Protein AF-A0A183LM59-F1 (afdb_monomer_lite)

pLDDT: mean 81.91, std 17.36, range [31.92, 97.62]

Secondary structure (DSSP, 8-state):
--------EEEEEEEEEEEEETTTEEEEEEEEEEEEEE----EEES-S---------TT-----------EEE-SSS---------TT------GGGGGGSS---

InterPro domains:
  IPR033305 Hydrocephalus-inducing-like [PTHR23053] (4-91)

Structure (mmCIF, N/CA/C/O backbone):
data_AF-A0A183LM59-F1
#
_entry.id   AF-A0A183LM59-F1
#
loop_
_atom_site.group_PDB
_atom_site.id
_atom_site.type_symbol
_atom_site.label_atom_id
_atom_site.label_alt_id
_atom_site.label_comp_id
_atom_site.label_asym_id
_atom_site.label_entity_id
_atom_site.label_seq_id
_atom_site.pdbx_PDB_ins_code
_atom_site.Cartn_x
_atom_site.Cartn_y
_atom_site.Cartn_z
_atom_site.occupancy
_atom_site.B_iso_or_equiv
_atom_site.auth_seq_id
_atom_site.auth_comp_id
_atom_site.auth_asym_id
_atom_site.auth_atom_id
_atom_site.pdbx_PDB_model_num
ATOM 1 N N . MET A 1 1 ? -19.704 1.881 -0.701 1.00 33.31 1 MET A N 1
ATOM 2 C CA . MET A 1 1 ? -19.409 2.956 -1.674 1.00 33.31 1 MET A CA 1
ATOM 3 C C . MET A 1 1 ? -18.643 2.345 -2.829 1.00 33.31 1 MET A C 1
ATOM 5 O O . MET A 1 1 ? -17.678 1.633 -2.596 1.00 33.31 1 MET A O 1
ATOM 9 N N . GLU A 1 2 ? -19.146 2.529 -4.044 1.00 31.92 2 GLU A N 1
ATOM 10 C CA . GLU A 1 2 ? -18.691 1.847 -5.256 1.00 31.92 2 GLU A CA 1
ATOM 11 C C . GLU A 1 2 ? -17.203 2.081 -5.538 1.00 31.92 2 GLU A C 1
ATOM 13 O O . GLU A 1 2 ? -16.759 3.216 -5.724 1.00 31.92 2 GLU A O 1
ATOM 18 N N . SER A 1 3 ? -16.437 0.987 -5.599 1.00 40.09 3 SER A N 1
ATOM 19 C CA . SER A 1 3 ? -15.073 0.990 -6.119 1.00 40.09 3 SER A CA 1
ATOM 20 C C . SER A 1 3 ? -15.149 1.300 -7.607 1.00 40.09 3 SER A C 1
ATOM 22 O O . SER A 1 3 ? -15.364 0.432 -8.456 1.00 40.09 3 SER A O 1
ATOM 24 N N . LYS A 1 4 ? -15.046 2.589 -7.926 1.00 44.69 4 LYS A N 1
ATOM 25 C CA . LYS A 1 4 ? -14.914 3.090 -9.287 1.00 44.69 4 LYS A CA 1
ATOM 26 C C . LYS A 1 4 ? -13.590 2.538 -9.804 1.00 44.69 4 LYS A C 1
ATOM 28 O O . LYS A 1 4 ? -12.546 3.135 -9.556 1.00 44.69 4 LYS A O 1
ATOM 33 N N . ARG A 1 5 ? -13.639 1.362 -10.443 1.00 51.72 5 ARG A N 1
ATOM 34 C CA . ARG A 1 5 ? -12.496 0.633 -11.008 1.00 51.72 5 ARG A CA 1
ATOM 35 C C . ARG A 1 5 ? -11.728 1.607 -11.891 1.00 51.72 5 ARG A C 1
ATOM 37 O O . ARG A 1 5 ? -12.111 1.859 -13.033 1.00 51.72 5 ARG A O 1
ATOM 44 N N . SER A 1 6 ? -10.713 2.259 -11.325 1.00 55.03 6 SER A N 1
ATOM 45 C CA . SER A 1 6 ? -9.966 3.268 -12.052 1.00 55.03 6 SER A CA 1
ATOM 46 C C . SER A 1 6 ? -9.161 2.508 -13.077 1.00 55.03 6 SER A C 1
ATOM 48 O O . SER A 1 6 ? -8.209 1.818 -12.723 1.00 55.03 6 SER A O 1
ATOM 50 N N . ARG A 1 7 ? -9.620 2.559 -14.324 1.00 62.25 7 ARG A N 1
ATOM 51 C CA . ARG A 1 7 ? -8.965 1.930 -15.461 1.00 62.25 7 ARG A CA 1
ATOM 52 C C . ARG A 1 7 ? -7.485 2.310 -15.419 1.00 62.25 7 ARG A C 1
ATOM 54 O O . ARG A 1 7 ? -7.171 3.502 -15.412 1.00 62.25 7 ARG A O 1
ATOM 61 N N . VAL A 1 8 ? -6.616 1.302 -15.314 1.00 70.81 8 VAL A N 1
ATOM 62 C CA . VAL A 1 8 ? -5.163 1.486 -15.379 1.00 70.81 8 VAL A CA 1
ATOM 63 C C . VAL A 1 8 ? -4.884 2.271 -16.653 1.00 70.81 8 VAL A C 1
ATOM 65 O O . VAL A 1 8 ? -5.389 1.931 -17.728 1.00 70.81 8 VAL A O 1
ATOM 68 N N . LYS A 1 9 ? -4.194 3.404 -16.514 1.00 83.69 9 LYS A N 1
ATOM 69 C CA . LYS A 1 9 ? -3.833 4.207 -17.675 1.00 83.69 9 LYS A CA 1
ATOM 70 C C . LYS A 1 9 ? -2.609 3.545 -18.286 1.00 83.69 9 LYS A C 1
ATOM 72 O O . LYS A 1 9 ? -1.512 3.705 -17.772 1.00 83.69 9 LYS A O 1
ATOM 77 N N . THR A 1 10 ? -2.829 2.808 -19.361 1.00 90.38 10 THR A N 1
ATOM 78 C CA . THR A 1 10 ? -1.766 2.210 -20.164 1.00 90.38 10 THR A CA 1
ATOM 79 C C . THR A 1 10 ? -1.412 3.156 -21.305 1.00 90.38 10 THR A C 1
ATOM 81 O O . THR A 1 10 ? -2.305 3.656 -21.996 1.00 90.38 10 THR A O 1
ATOM 84 N N . ILE A 1 11 ? -0.123 3.429 -21.487 1.00 92.12 11 ILE A N 1
ATOM 85 C CA . ILE A 1 11 ? 0.402 4.183 -22.627 1.00 92.12 11 ILE A CA 1
ATOM 86 C C . ILE A 1 11 ? 1.276 3.249 -23.457 1.00 92.12 11 ILE A C 1
ATOM 88 O O . ILE A 1 11 ? 2.079 2.494 -22.912 1.00 92.12 11 ILE A O 1
ATOM 92 N N . HIS A 1 12 ? 1.115 3.319 -24.774 1.00 95.56 12 HIS A N 1
ATOM 93 C CA . HIS A 1 12 ? 1.961 2.624 -25.732 1.00 95.56 12 HIS A CA 1
ATOM 94 C C . HIS A 1 12 ? 2.824 3.659 -26.446 1.00 95.56 12 HIS A C 1
ATOM 96 O O . HIS A 1 12 ? 2.301 4.524 -27.145 1.00 95.56 12 HIS A O 1
ATOM 102 N N . GLU A 1 13 ? 4.132 3.564 -26.260 1.00 95.81 13 GLU A N 1
ATOM 103 C CA . GLU A 1 13 ? 5.128 4.447 -26.857 1.00 95.81 13 GLU A CA 1
ATOM 104 C C . GLU A 1 13 ? 6.128 3.649 -27.688 1.00 95.81 13 GLU A C 1
ATOM 106 O O . GLU A 1 13 ? 6.199 2.420 -27.615 1.00 95.81 13 GLU A O 1
ATOM 111 N N . LYS A 1 14 ? 6.931 4.357 -28.485 1.00 96.38 14 LYS A N 1
ATOM 112 C CA . LYS A 1 14 ? 8.021 3.749 -29.250 1.00 96.38 14 LYS A CA 1
ATOM 113 C C . LYS A 1 14 ? 9.331 4.465 -28.990 1.00 96.38 14 LYS A C 1
ATOM 115 O O . LYS A 1 14 ? 9.440 5.674 -29.177 1.00 96.38 14 LYS A O 1
ATOM 120 N N . ILE A 1 15 ? 10.359 3.702 -28.640 1.00 96.25 15 ILE A N 1
ATOM 121 C CA . ILE A 1 15 ? 11.733 4.197 -28.594 1.00 96.25 15 ILE A CA 1
ATOM 122 C C . ILE A 1 15 ? 12.386 3.919 -29.949 1.00 96.25 15 ILE A C 1
ATOM 124 O O . ILE A 1 15 ? 12.486 2.770 -30.383 1.00 96.25 15 ILE A O 1
ATOM 128 N N . LEU A 1 16 ? 12.841 4.984 -30.616 1.00 96.25 16 LEU A N 1
ATOM 129 C CA . LEU A 1 16 ? 13.505 4.921 -31.919 1.00 96.25 16 LEU A CA 1
ATOM 130 C C . LEU A 1 16 ? 15.016 5.135 -31.766 1.00 96.25 16 LEU A C 1
ATOM 132 O O . LEU A 1 16 ? 15.483 6.254 -31.541 1.00 96.25 16 LEU A O 1
ATOM 136 N N . CYS A 1 17 ? 15.796 4.073 -31.936 1.00 95.50 17 CYS A N 1
ATOM 137 C CA . CYS A 1 17 ? 17.252 4.130 -31.909 1.00 95.50 17 CYS A CA 1
ATOM 138 C C . CYS A 1 17 ? 17.795 4.467 -33.297 1.00 95.50 17 CYS A C 1
ATOM 140 O O . CYS A 1 17 ? 17.569 3.727 -34.256 1.00 95.50 17 CYS A O 1
ATOM 142 N N . HIS A 1 18 ? 18.545 5.562 -33.393 1.00 94.94 18 HIS A N 1
ATOM 143 C CA . HIS A 1 18 ? 19.169 5.989 -34.636 1.00 94.94 18 HIS A CA 1
ATOM 144 C C . HIS A 1 18 ? 20.693 6.035 -34.510 1.00 94.94 18 HIS A C 1
ATOM 146 O O . HIS A 1 18 ? 21.211 6.522 -33.509 1.00 94.94 18 HIS A O 1
ATOM 152 N N . SER A 1 19 ? 21.395 5.590 -35.553 1.00 93.88 19 SER A N 1
ATOM 153 C CA . SER A 1 19 ? 22.824 5.836 -35.747 1.00 93.88 19 SER A CA 1
ATOM 154 C C . SER A 1 19 ? 23.018 7.172 -36.437 1.00 93.88 19 SER A C 1
ATOM 156 O O . SER A 1 19 ? 22.255 7.507 -37.346 1.00 93.88 19 SER A O 1
ATOM 158 N N . ILE A 1 20 ? 24.067 7.898 -36.066 1.00 92.69 20 ILE A N 1
ATOM 159 C CA . ILE A 1 20 ? 24.526 9.070 -36.810 1.00 92.69 20 ILE A CA 1
ATOM 160 C C . ILE A 1 20 ? 25.875 8.714 -37.427 1.00 92.69 20 ILE A C 1
ATOM 162 O O . ILE A 1 20 ? 26.831 8.433 -36.708 1.00 92.69 20 ILE A O 1
ATOM 166 N N . ILE A 1 21 ? 25.944 8.714 -38.757 1.00 90.25 21 ILE A N 1
ATOM 167 C CA . ILE A 1 21 ? 27.175 8.444 -39.506 1.00 90.25 21 ILE A CA 1
ATOM 168 C C . ILE A 1 21 ? 27.578 9.727 -40.238 1.00 90.25 21 ILE A C 1
ATOM 170 O O . ILE A 1 21 ? 26.795 10.312 -40.990 1.00 90.25 21 ILE A O 1
ATOM 174 N N . GLY A 1 22 ? 28.811 10.182 -40.021 1.00 86.88 22 GLY A N 1
ATOM 175 C CA . GLY A 1 22 ? 29.286 11.459 -40.556 1.00 86.88 22 GLY A CA 1
ATOM 176 C C . GLY A 1 22 ? 28.591 12.661 -39.905 1.00 86.88 22 GLY A C 1
ATOM 177 O O . GLY A 1 22 ? 28.181 12.605 -38.750 1.00 86.88 22 GLY A O 1
ATOM 178 N N . ARG A 1 23 ? 28.478 13.781 -40.632 1.00 82.56 23 ARG A N 1
ATOM 179 C CA . ARG A 1 23 ? 27.991 15.050 -40.053 1.00 82.56 23 ARG A CA 1
ATOM 180 C C . ARG A 1 23 ? 26.467 15.176 -39.975 1.00 82.56 23 ARG A C 1
ATOM 182 O O . ARG A 1 23 ? 25.986 16.077 -39.295 1.00 82.56 23 ARG A O 1
ATOM 189 N N . SER A 1 24 ? 25.701 14.349 -40.694 1.00 81.12 24 SER A N 1
ATOM 190 C CA . SER A 1 24 ? 24.253 14.598 -40.843 1.00 81.12 24 SER A CA 1
ATOM 191 C C . SER A 1 24 ? 23.392 13.372 -41.154 1.00 81.12 24 SER A C 1
ATOM 193 O O . SER A 1 24 ? 22.169 13.483 -41.115 1.00 81.12 24 SER A O 1
ATOM 195 N N . ALA A 1 25 ? 23.973 12.214 -41.485 1.00 88.50 25 ALA A N 1
ATOM 196 C CA . ALA A 1 25 ? 23.172 11.075 -41.918 1.00 88.50 25 ALA A CA 1
ATOM 197 C C . ALA A 1 25 ? 22.661 10.284 -40.705 1.00 88.50 25 ALA A C 1
ATOM 199 O O . ALA A 1 25 ? 23.447 9.698 -39.959 1.00 88.50 25 ALA A O 1
ATOM 200 N N . LYS A 1 26 ? 21.337 10.291 -40.515 1.00 93.38 26 LYS A N 1
ATOM 201 C CA . LYS A 1 26 ? 20.629 9.604 -39.430 1.00 93.38 26 LYS A CA 1
ATOM 202 C C . LYS A 1 26 ? 19.969 8.336 -39.972 1.00 93.38 26 LYS A C 1
ATOM 204 O O . LYS A 1 26 ? 19.105 8.419 -40.839 1.00 93.38 26 LYS A O 1
ATOM 209 N N . TYR A 1 27 ? 20.336 7.181 -39.430 1.00 93.81 27 TYR A N 1
ATOM 210 C CA . TYR A 1 27 ? 19.816 5.875 -39.844 1.00 93.81 27 TYR A CA 1
ATOM 211 C C . TYR A 1 27 ? 19.067 5.226 -38.689 1.00 93.81 27 TYR A C 1
ATOM 213 O O . TYR A 1 27 ? 19.643 5.042 -37.621 1.00 93.81 27 TYR A O 1
ATOM 221 N N . LEU A 1 28 ? 17.794 4.873 -38.873 1.00 95.81 28 LEU A N 1
ATOM 222 C CA . LEU A 1 28 ? 17.050 4.110 -37.870 1.00 95.81 28 LEU A CA 1
ATOM 223 C C . LEU A 1 28 ? 17.624 2.689 -37.797 1.00 95.81 28 LEU A C 1
ATOM 225 O O . LEU A 1 28 ? 17.605 1.964 -38.786 1.00 95.81 28 LEU A O 1
ATOM 229 N N . ILE A 1 29 ? 18.128 2.300 -36.629 1.00 96.25 29 ILE A N 1
ATOM 230 C CA . ILE A 1 29 ? 18.701 0.968 -36.394 1.00 96.25 29 ILE A CA 1
ATOM 231 C C . ILE A 1 29 ? 17.660 0.050 -35.758 1.00 96.25 29 ILE A C 1
ATOM 233 O O . ILE A 1 29 ? 17.603 -1.140 -36.057 1.00 96.25 29 ILE A O 1
ATOM 237 N N . LYS A 1 30 ? 16.847 0.590 -34.842 1.00 96.69 30 LYS A N 1
ATOM 238 C CA . LYS A 1 30 ? 15.899 -0.209 -34.066 1.00 96.69 30 LYS A CA 1
ATOM 239 C C . LYS A 1 30 ? 14.697 0.611 -33.625 1.00 96.69 30 LYS A C 1
ATOM 241 O O . LYS A 1 30 ? 14.838 1.763 -33.225 1.00 96.69 30 LYS A O 1
ATOM 246 N N . THR A 1 31 ? 13.538 -0.034 -33.633 1.00 97.62 31 THR A N 1
ATOM 247 C CA . THR A 1 31 ? 12.328 0.436 -32.957 1.00 97.62 31 THR A CA 1
ATOM 248 C C . THR A 1 31 ? 12.008 -0.537 -31.835 1.00 97.62 31 THR A C 1
ATOM 250 O O . THR A 1 31 ? 12.062 -1.749 -32.043 1.00 97.62 31 THR A O 1
ATOM 253 N N . VAL A 1 32 ? 11.715 -0.016 -30.651 1.00 97.25 32 VAL A N 1
ATOM 254 C CA . VAL A 1 32 ? 11.266 -0.803 -29.502 1.00 97.25 32 VAL A CA 1
ATOM 255 C C . VAL A 1 32 ? 9.909 -0.269 -29.080 1.00 97.25 32 VAL A C 1
ATOM 257 O O . VAL A 1 32 ? 9.799 0.906 -28.734 1.00 97.25 32 VAL A O 1
ATOM 260 N N . ASP A 1 33 ? 8.891 -1.124 -29.122 1.00 96.88 33 ASP A N 1
ATOM 261 C CA . ASP A 1 33 ? 7.585 -0.806 -28.556 1.00 96.88 33 ASP A CA 1
ATOM 262 C C . ASP A 1 33 ? 7.665 -0.913 -27.027 1.00 96.88 33 ASP A C 1
ATOM 264 O O . ASP A 1 33 ? 8.153 -1.904 -26.481 1.00 96.88 33 ASP A O 1
ATOM 268 N N . VAL A 1 34 ? 7.211 0.127 -26.338 1.00 96.00 34 VAL A N 1
ATOM 269 C CA . VAL A 1 34 ? 7.215 0.227 -24.879 1.00 96.00 34 VAL A CA 1
ATOM 270 C C . VAL A 1 34 ? 5.783 0.402 -24.412 1.00 96.00 34 VAL A C 1
ATOM 272 O O . VAL A 1 34 ? 5.068 1.282 -24.883 1.00 96.00 34 VAL A O 1
ATOM 275 N N . THR A 1 35 ? 5.366 -0.434 -23.468 1.00 93.94 35 THR A N 1
ATOM 276 C CA . THR A 1 35 ? 4.082 -0.278 -22.785 1.00 93.94 35 THR A CA 1
ATOM 277 C C . THR A 1 35 ? 4.347 0.149 -21.352 1.00 93.94 35 THR A C 1
ATOM 279 O O . THR A 1 35 ? 5.187 -0.442 -20.677 1.00 93.94 35 THR A O 1
ATOM 282 N N . VAL A 1 36 ? 3.662 1.200 -20.911 1.00 90.06 36 VAL A N 1
ATOM 283 C CA . VAL A 1 36 ? 3.795 1.762 -19.567 1.00 90.06 36 VAL A CA 1
ATOM 284 C C . VAL A 1 36 ? 2.432 1.768 -18.899 1.00 90.06 36 VAL A C 1
ATOM 286 O O . VAL A 1 36 ? 1.518 2.460 -19.353 1.00 90.06 36 VAL A O 1
ATOM 289 N N . ASP A 1 37 ? 2.322 1.038 -17.794 1.00 87.50 37 ASP A N 1
ATOM 290 C CA . ASP A 1 37 ? 1.137 1.024 -16.949 1.00 87.50 37 ASP A CA 1
ATOM 291 C C . ASP A 1 37 ? 1.307 1.998 -15.785 1.00 87.50 37 ASP A C 1
ATOM 293 O O . ASP A 1 37 ? 2.197 1.866 -14.947 1.00 87.50 37 ASP A O 1
ATOM 297 N N . PHE A 1 38 ? 0.434 3.002 -15.719 1.00 86.19 38 PHE A N 1
ATOM 298 C CA . PHE A 1 38 ? 0.400 3.926 -14.593 1.00 86.19 38 PHE A CA 1
ATOM 299 C C . PHE A 1 38 ? -0.394 3.300 -13.449 1.00 86.19 38 PHE A C 1
ATOM 301 O O . PHE A 1 38 ? -1.631 3.290 -13.448 1.00 86.19 38 PHE A O 1
ATOM 308 N N . ILE A 1 39 ? 0.346 2.795 -12.468 1.00 85.19 39 ILE A N 1
ATOM 309 C CA . ILE A 1 39 ? -0.178 2.186 -11.250 1.00 85.19 39 ILE A CA 1
ATOM 310 C C . ILE A 1 39 ? -0.399 3.283 -10.202 1.00 85.19 39 ILE A C 1
ATOM 312 O O . ILE A 1 39 ? 0.458 4.139 -9.986 1.00 85.19 39 ILE A O 1
ATOM 316 N N . LYS A 1 40 ? -1.562 3.279 -9.545 1.00 86.19 40 LYS A N 1
ATOM 317 C CA . LYS A 1 40 ? -1.826 4.177 -8.411 1.00 86.19 40 LYS A CA 1
ATOM 318 C C . LYS A 1 40 ? -1.294 3.555 -7.117 1.00 86.19 40 LYS A C 1
ATOM 320 O O . LYS A 1 40 ? -1.509 2.360 -6.924 1.00 86.19 40 LYS A O 1
ATOM 325 N N . PRO A 1 41 ? -0.695 4.339 -6.204 1.00 87.31 41 PRO A N 1
ATOM 326 C CA . PRO A 1 41 ? -0.297 3.836 -4.896 1.00 87.31 41 PRO A CA 1
ATOM 327 C C . PRO A 1 41 ? -1.548 3.643 -4.032 1.00 87.31 41 PRO A C 1
ATOM 329 O O . PRO A 1 41 ? -2.090 4.602 -3.486 1.00 87.31 41 PRO A O 1
ATOM 332 N N . VAL A 1 42 ? -2.057 2.413 -3.966 1.00 88.31 42 VAL A N 1
ATOM 333 C CA . VAL A 1 42 ? -3.275 2.078 -3.218 1.00 88.31 42 VAL A CA 1
ATOM 334 C C . VAL A 1 42 ? -2.945 1.038 -2.157 1.00 88.31 42 VAL A C 1
ATOM 336 O O . VAL A 1 42 ? -2.391 -0.015 -2.463 1.00 88.31 42 VAL A O 1
ATOM 339 N N . ILE A 1 43 ? -3.339 1.335 -0.921 1.00 91.56 43 ILE A N 1
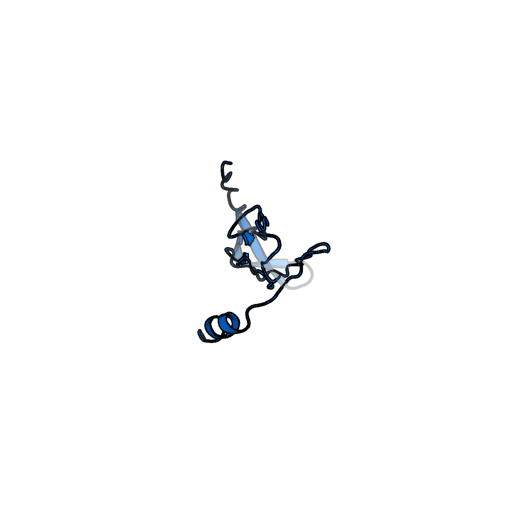ATOM 340 C CA . ILE A 1 43 ? -3.342 0.397 0.200 1.00 91.56 43 ILE A CA 1
ATOM 341 C C . ILE A 1 43 ? -4.791 0.029 0.507 1.00 91.56 43 ILE A C 1
ATOM 343 O O . ILE A 1 43 ? -5.663 0.896 0.558 1.00 91.56 43 ILE A O 1
ATOM 347 N N . GLU A 1 44 ? -5.039 -1.256 0.728 1.00 93.44 44 GLU A N 1
ATOM 348 C CA . GLU A 1 44 ? -6.308 -1.751 1.251 1.00 93.44 44 GLU A CA 1
ATOM 349 C C . GLU A 1 44 ? -6.248 -1.804 2.780 1.00 93.44 44 GLU A C 1
ATOM 351 O O . GLU A 1 44 ? -5.295 -2.338 3.353 1.00 93.44 44 GLU A O 1
ATOM 356 N N . LEU A 1 45 ? -7.264 -1.241 3.434 1.00 93.56 45 LEU A N 1
ATOM 357 C CA . LEU A 1 45 ? -7.417 -1.262 4.887 1.00 93.56 45 LEU A CA 1
ATOM 358 C C . LEU A 1 45 ? -8.438 -2.332 5.275 1.00 93.56 45 LEU A C 1
ATOM 360 O O . LEU A 1 45 ? -9.482 -2.434 4.630 1.00 93.56 45 LEU A O 1
ATOM 364 N N . SER A 1 46 ? -8.177 -3.089 6.345 1.00 93.31 46 SER A N 1
ATOM 365 C CA . SER A 1 46 ? -9.133 -4.087 6.860 1.00 93.31 46 SER A CA 1
ATOM 366 C C . SER A 1 46 ? -10.467 -3.469 7.300 1.00 93.31 46 SER A C 1
ATOM 368 O O . SER A 1 46 ? -11.505 -4.124 7.250 1.00 93.31 46 SER A O 1
ATOM 370 N N . THR A 1 47 ? -10.442 -2.202 7.716 1.00 92.31 47 THR A N 1
ATOM 371 C CA . THR A 1 47 ? -11.611 -1.380 8.036 1.00 92.31 47 THR A CA 1
ATOM 372 C C . THR A 1 47 ? -11.302 0.091 7.757 1.00 92.31 47 THR A C 1
ATOM 374 O O . THR A 1 47 ? -10.147 0.512 7.838 1.00 92.31 47 THR A O 1
ATOM 377 N N . SER A 1 48 ? -12.325 0.884 7.435 1.00 90.38 48 SER A N 1
ATOM 378 C CA . SER A 1 48 ? -12.198 2.341 7.299 1.00 90.38 48 SER A CA 1
ATOM 379 C C . SER A 1 48 ? -12.221 3.069 8.642 1.00 90.38 48 SER A C 1
ATOM 381 O O . SER A 1 48 ? -11.728 4.187 8.734 1.00 90.38 48 SER A O 1
ATOM 383 N N . GLU A 1 49 ? -12.815 2.454 9.666 1.00 90.50 49 GLU A N 1
ATOM 384 C CA . GLU A 1 49 ? -13.030 3.058 10.980 1.00 90.50 49 GLU A CA 1
ATOM 385 C C . GLU A 1 49 ? -12.807 2.019 12.085 1.00 90.50 49 GLU A C 1
ATOM 387 O O . GLU A 1 49 ? -13.131 0.838 11.931 1.00 90.50 49 GLU A O 1
ATOM 392 N N . LEU A 1 50 ? -12.251 2.465 13.211 1.00 87.88 50 LEU A N 1
ATOM 393 C CA . LEU A 1 50 ? -12.063 1.656 14.413 1.00 87.88 50 LEU A CA 1
ATOM 394 C C . LEU A 1 50 ? -12.873 2.273 15.549 1.00 87.88 50 LEU A C 1
ATOM 396 O O . LEU A 1 50 ? -12.659 3.427 15.919 1.00 87.88 50 LEU A O 1
ATOM 400 N N . PHE A 1 51 ? -13.784 1.491 16.122 1.00 85.38 51 PHE A N 1
ATOM 401 C CA . PHE A 1 51 ? -14.606 1.919 17.247 1.00 85.38 51 PHE A CA 1
ATOM 402 C C . PHE A 1 51 ? -14.034 1.368 18.549 1.00 85.38 51 PHE A C 1
ATOM 404 O O . PHE A 1 51 ? -13.848 0.161 18.698 1.00 85.38 51 PHE A O 1
ATOM 411 N N . TYR A 1 52 ? -13.787 2.259 19.505 1.00 83.62 52 TYR A N 1
ATOM 412 C CA . TYR A 1 52 ? -13.344 1.903 20.847 1.00 83.62 52 TYR A CA 1
ATOM 413 C C . TYR A 1 52 ? -14.423 2.300 21.852 1.00 83.62 52 TYR A C 1
ATOM 415 O O . TYR A 1 52 ? -14.709 3.481 22.041 1.00 83.62 52 TYR A O 1
ATOM 423 N N . ARG A 1 53 ? -15.027 1.301 22.499 1.00 83.62 53 ARG A N 1
ATOM 424 C CA . ARG A 1 53 ? -15.978 1.474 23.600 1.00 83.62 53 ARG A CA 1
ATOM 425 C C . ARG A 1 53 ? -15.647 0.456 24.676 1.00 83.62 53 ARG A C 1
ATOM 427 O O . ARG A 1 53 ? -15.477 -0.720 24.376 1.00 83.62 53 ARG A O 1
ATOM 434 N N . ILE A 1 54 ? -15.570 0.918 25.917 1.00 81.38 54 ILE A N 1
ATOM 435 C CA . ILE A 1 54 ? -15.341 0.065 27.076 1.00 81.38 54 ILE A CA 1
ATOM 436 C C . ILE A 1 54 ? -16.508 0.291 28.036 1.00 81.38 54 ILE A C 1
ATOM 438 O O . ILE A 1 54 ? -16.713 1.408 28.507 1.00 81.38 54 ILE A O 1
ATOM 442 N N . GLU A 1 55 ? -17.275 -0.758 28.308 1.00 85.50 55 GLU A N 1
ATOM 443 C CA . GLU A 1 55 ? -18.307 -0.761 29.346 1.00 85.50 55 GLU A CA 1
ATOM 444 C C . GLU A 1 55 ? -17.751 -1.474 30.574 1.00 85.50 55 GLU A C 1
ATOM 446 O O . GLU A 1 55 ? -17.247 -2.588 30.445 1.00 85.50 55 GLU A O 1
ATOM 451 N N . LYS A 1 56 ? -17.792 -0.817 31.740 1.00 86.25 56 LYS A N 1
ATOM 452 C CA . LYS A 1 56 ? -17.253 -1.353 32.997 1.00 86.25 56 LYS A CA 1
ATOM 453 C C . LYS A 1 56 ? -18.149 -1.054 34.183 1.00 86.25 56 LYS A C 1
ATOM 455 O O . LYS A 1 56 ? -18.755 0.016 34.256 1.00 86.25 56 LYS A O 1
ATOM 460 N N . ALA A 1 57 ? -18.177 -1.986 35.126 1.00 89.75 57 ALA A N 1
ATOM 461 C CA . ALA A 1 57 ? -18.693 -1.784 36.468 1.00 89.75 57 ALA A CA 1
ATOM 462 C C . ALA A 1 57 ? -17.618 -1.150 37.379 1.00 89.75 57 ALA A C 1
ATOM 464 O O . ALA A 1 57 ? -16.426 -1.247 37.089 1.00 89.75 57 ALA A O 1
ATOM 465 N N . PRO A 1 58 ? -18.001 -0.531 38.514 1.00 88.00 58 PRO A N 1
ATOM 466 C CA . PRO A 1 58 ? -17.049 0.101 39.436 1.00 88.00 58 PRO A CA 1
ATOM 467 C C . PRO A 1 58 ? -15.972 -0.836 40.002 1.00 88.00 58 PRO A C 1
ATOM 469 O O . PRO A 1 58 ? -14.936 -0.367 40.459 1.00 88.00 58 PRO A O 1
ATOM 472 N N . SER A 1 59 ? -16.225 -2.145 40.002 1.00 91.69 59 SER A N 1
ATOM 473 C CA . SER A 1 59 ? -15.300 -3.180 40.470 1.00 91.69 59 SER A CA 1
ATOM 474 C C . SER A 1 59 ? -14.317 -3.672 39.406 1.00 91.69 59 SER A C 1
ATOM 476 O O . SER A 1 59 ? -13.436 -4.462 39.732 1.00 91.69 59 SER A O 1
ATOM 478 N N . ASP A 1 60 ? -14.480 -3.271 38.144 1.00 90.81 60 ASP A N 1
ATOM 479 C CA . ASP A 1 60 ? -13.705 -3.841 37.047 1.00 90.81 60 ASP A CA 1
ATOM 480 C C . ASP A 1 60 ? -12.320 -3.197 36.950 1.00 90.81 60 ASP A C 1
ATOM 482 O O . ASP A 1 60 ? -12.176 -1.976 36.853 1.00 90.81 60 ASP A O 1
ATOM 486 N N . GLU A 1 61 ? -11.281 -4.027 36.881 1.00 87.94 61 GLU A N 1
ATOM 487 C CA . GLU A 1 61 ? -9.921 -3.556 36.638 1.00 87.94 61 GLU A CA 1
ATOM 488 C C . GLU A 1 61 ? -9.746 -3.061 35.194 1.00 87.94 61 GLU A C 1
ATOM 490 O O . GLU A 1 61 ? -10.262 -3.638 34.228 1.00 87.94 61 GLU A O 1
ATOM 495 N N . LEU A 1 62 ? -8.997 -1.968 35.017 1.00 84.44 62 LEU A N 1
ATOM 496 C CA . LEU A 1 62 ? -8.632 -1.446 33.702 1.00 84.44 62 LEU A CA 1
ATOM 497 C C . LEU A 1 62 ? -7.470 -2.246 33.107 1.00 84.44 62 LEU A C 1
ATOM 499 O O . LEU A 1 62 ? -6.345 -2.174 33.585 1.00 84.44 62 LEU A O 1
ATOM 503 N N . SER A 1 63 ? -7.746 -2.966 32.021 1.00 85.38 63 SER A N 1
ATOM 504 C CA . SER A 1 63 ? -6.748 -3.646 31.201 1.00 85.38 63 SER A CA 1
ATOM 505 C C . SER A 1 63 ? -6.604 -2.963 29.843 1.00 85.38 63 SER A C 1
ATOM 507 O O . SER A 1 63 ? -7.564 -2.393 29.313 1.00 85.38 63 SER A O 1
ATOM 509 N N . ILE A 1 64 ? -5.400 -3.039 29.275 1.00 84.12 64 ILE A N 1
ATOM 510 C CA . ILE A 1 64 ? -5.120 -2.582 27.912 1.00 84.12 64 ILE A CA 1
ATOM 511 C C . ILE A 1 64 ? -5.961 -3.409 26.932 1.00 84.12 64 ILE A C 1
ATOM 513 O O . ILE A 1 64 ? -6.085 -4.624 27.081 1.00 84.12 64 ILE A O 1
ATOM 517 N N . GLN A 1 65 ? -6.543 -2.738 25.940 1.00 84.69 65 GLN A N 1
ATOM 518 C CA . GLN A 1 65 ? -7.341 -3.351 24.881 1.00 84.69 65 GLN A CA 1
ATOM 519 C C . GLN A 1 65 ? -6.645 -3.137 23.540 1.00 84.69 65 GLN A C 1
ATOM 521 O O . GLN A 1 65 ? -6.112 -2.057 23.284 1.00 84.69 65 GLN A O 1
ATOM 526 N N . PHE A 1 66 ? -6.687 -4.150 22.679 1.00 86.00 66 PHE A N 1
ATOM 527 C CA . PHE A 1 66 ? -6.108 -4.101 21.342 1.00 86.00 66 PHE A CA 1
ATOM 528 C C . PHE A 1 66 ? -7.194 -4.378 20.309 1.00 86.00 66 PHE A C 1
ATOM 530 O O . PHE A 1 66 ? -7.933 -5.350 20.441 1.00 86.00 66 PHE A O 1
ATOM 537 N N . ASN A 1 67 ? -7.243 -3.558 19.261 1.00 87.50 67 ASN A N 1
ATOM 538 C CA . ASN A 1 67 ? -8.009 -3.859 18.057 1.00 87.50 67 ASN A CA 1
ATOM 539 C C . ASN A 1 67 ? -7.042 -4.099 16.902 1.00 87.50 67 ASN A C 1
ATOM 541 O O . ASN A 1 67 ? -6.119 -3.315 16.680 1.00 87.50 67 ASN A O 1
ATOM 545 N N . HIS A 1 68 ? -7.266 -5.182 16.163 1.00 88.38 68 HIS A N 1
ATOM 546 C CA . HIS A 1 68 ? -6.425 -5.528 15.027 1.00 88.38 68 HIS A CA 1
ATOM 547 C C . HIS A 1 68 ? -6.756 -4.645 13.820 1.00 88.38 68 HIS A C 1
ATOM 549 O O . HIS A 1 68 ? 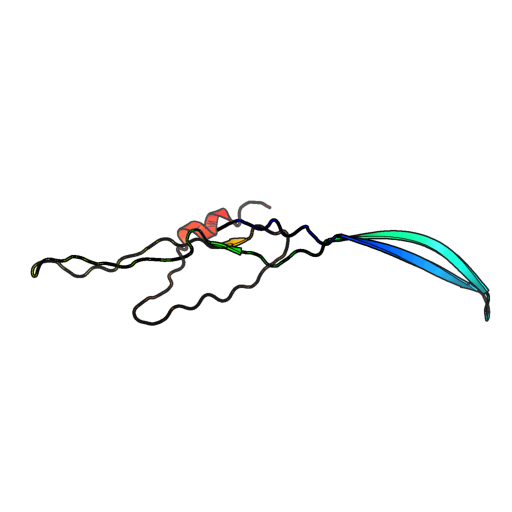-7.921 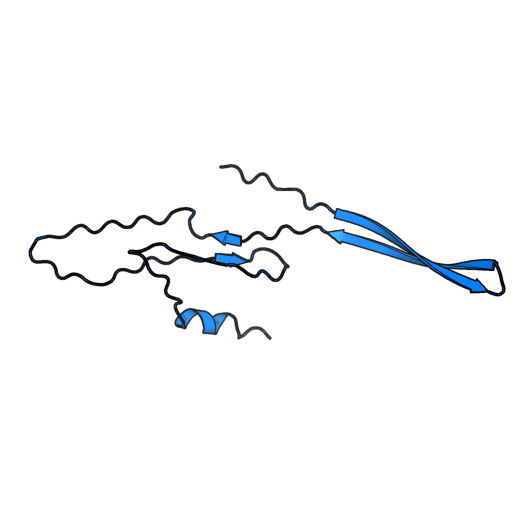-4.457 13.463 1.00 88.38 68 HIS A O 1
ATOM 555 N N . PHE A 1 69 ? -5.717 -4.140 13.164 1.00 89.25 69 PHE A N 1
ATOM 556 C CA . PHE A 1 69 ? -5.816 -3.333 11.958 1.00 89.25 69 PHE A CA 1
ATOM 557 C C . PHE A 1 69 ? -4.736 -3.776 10.979 1.00 89.25 69 PHE A C 1
ATOM 559 O O . PHE A 1 69 ? -3.565 -3.865 11.345 1.00 89.25 69 PHE A O 1
ATOM 566 N N . THR A 1 70 ? -5.129 -4.055 9.738 1.00 90.88 70 THR A N 1
ATOM 567 C CA . THR A 1 70 ? -4.214 -4.550 8.708 1.00 90.88 70 THR A CA 1
ATOM 568 C C . THR A 1 70 ? -4.199 -3.590 7.529 1.00 90.88 70 THR A C 1
ATOM 570 O O . THR A 1 70 ? -5.251 -3.209 7.011 1.0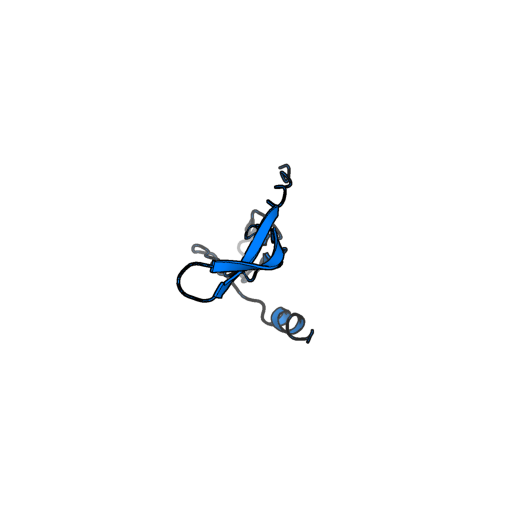0 90.88 70 THR A O 1
ATOM 573 N N . MET A 1 71 ? -2.994 -3.244 7.077 1.00 91.19 71 MET A N 1
ATOM 574 C CA . MET A 1 71 ? -2.742 -2.504 5.842 1.00 91.19 71 MET A CA 1
ATOM 575 C C . MET A 1 71 ? -2.120 -3.457 4.827 1.00 91.19 71 MET A C 1
ATOM 577 O O . MET A 1 71 ? -1.054 -4.014 5.079 1.00 91.19 71 MET A O 1
ATOM 581 N N . THR A 1 72 ? -2.773 -3.652 3.684 1.00 91.69 72 THR A N 1
ATOM 582 C CA . THR A 1 72 ? -2.287 -4.559 2.636 1.00 91.69 72 THR A CA 1
ATOM 583 C C . THR A 1 72 ? -1.926 -3.779 1.383 1.00 91.69 72 THR A C 1
ATOM 585 O O . THR A 1 72 ? -2.765 -3.078 0.813 1.00 91.69 72 THR A O 1
ATOM 588 N N . ASN A 1 73 ? -0.690 -3.941 0.911 1.00 91.88 73 ASN A N 1
ATOM 589 C CA . ASN A 1 73 ? -0.314 -3.488 -0.420 1.00 91.88 73 ASN A CA 1
ATOM 590 C C . ASN A 1 73 ? -0.901 -4.442 -1.470 1.00 91.88 73 ASN A C 1
ATOM 592 O O . ASN A 1 73 ? -0.587 -5.630 -1.477 1.00 91.88 73 ASN A O 1
ATOM 596 N N . LYS A 1 74 ? -1.782 -3.926 -2.331 1.00 88.94 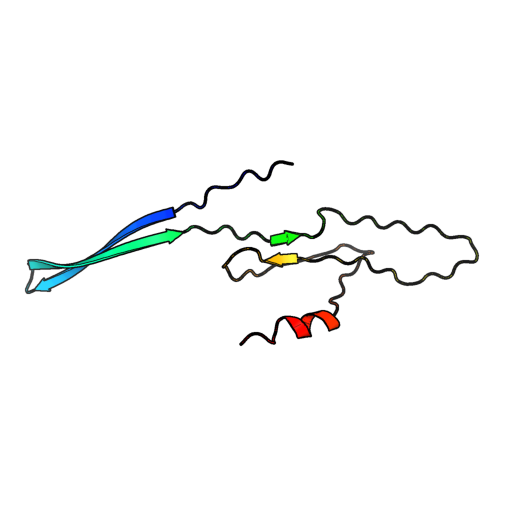74 LYS A N 1
ATOM 597 C CA . LYS A 1 74 ? -2.441 -4.693 -3.403 1.00 88.94 74 LYS A CA 1
ATOM 598 C C . LYS A 1 74 ? -1.896 -4.358 -4.791 1.00 88.94 74 LYS A C 1
ATOM 600 O O . LYS A 1 74 ? -2.482 -4.785 -5.784 1.00 88.94 74 LYS A O 1
ATOM 605 N N . VAL A 1 75 ? -0.838 -3.553 -4.870 1.00 86.44 75 VAL A N 1
ATOM 606 C CA . VAL A 1 75 ? -0.243 -3.118 -6.132 1.00 86.44 75 VAL A CA 1
ATOM 607 C C . VAL A 1 75 ? 1.216 -3.546 -6.224 1.00 86.44 75 VAL A C 1
ATOM 609 O O . VAL A 1 75 ? 1.923 -3.594 -5.220 1.00 86.44 75 VAL A O 1
ATOM 612 N N . ASP A 1 76 ? 1.682 -3.778 -7.450 1.00 85.31 76 ASP A N 1
ATOM 613 C CA . ASP A 1 76 ? 3.074 -4.138 -7.758 1.00 85.31 76 ASP A CA 1
ATOM 614 C C . ASP A 1 76 ? 3.984 -2.898 -7.752 1.00 85.31 76 ASP A C 1
ATOM 616 O O . ASP A 1 76 ? 4.743 -2.621 -8.681 1.00 85.31 76 ASP A O 1
ATOM 620 N N . LEU A 1 77 ? 3.853 -2.093 -6.702 1.00 86.56 77 LEU A N 1
ATOM 621 C CA . LEU A 1 77 ? 4.649 -0.904 -6.448 1.00 86.56 77 LEU A CA 1
ATOM 622 C C . LEU A 1 77 ? 5.093 -0.945 -4.989 1.00 86.56 77 LEU A C 1
ATOM 624 O O . LEU A 1 77 ? 4.270 -1.165 -4.103 1.00 86.56 77 LEU A O 1
ATOM 628 N N . LEU A 1 78 ? 6.382 -0.723 -4.727 1.00 90.50 78 LEU A N 1
ATOM 629 C CA . LEU A 1 78 ? 6.870 -0.562 -3.360 1.00 90.50 78 LEU A CA 1
ATOM 630 C C . LEU A 1 78 ? 6.310 0.744 -2.788 1.00 90.50 78 LEU A C 1
ATOM 632 O O . LEU A 1 78 ? 6.511 1.814 -3.366 1.00 90.50 78 LEU A O 1
ATOM 636 N N . LEU A 1 79 ? 5.604 0.650 -1.664 1.00 88.62 79 LEU A N 1
ATOM 637 C CA . LEU A 1 79 ? 4.950 1.787 -1.026 1.00 88.62 79 LEU A CA 1
ATOM 638 C C . LEU A 1 79 ? 5.590 2.079 0.328 1.00 88.62 79 LEU A C 1
ATOM 640 O O . LEU A 1 79 ? 5.813 1.173 1.127 1.00 88.62 79 LEU A O 1
ATOM 644 N N . THR A 1 80 ? 5.812 3.362 0.594 1.00 90.56 80 THR A N 1
ATOM 645 C CA . THR A 1 80 ? 6.123 3.871 1.931 1.00 90.56 80 THR A CA 1
ATOM 646 C C . THR A 1 80 ? 4.871 4.539 2.477 1.00 90.56 80 THR A C 1
ATOM 648 O O . THR A 1 80 ? 4.310 5.425 1.829 1.00 90.56 80 THR A O 1
ATOM 651 N N . CYS A 1 81 ? 4.423 4.123 3.659 1.00 88.25 81 CYS A N 1
ATOM 652 C CA . CYS A 1 81 ? 3.223 4.652 4.298 1.00 88.25 81 CYS A CA 1
ATOM 653 C C . CYS A 1 81 ? 3.562 5.248 5.663 1.00 88.25 81 CYS A C 1
ATOM 655 O O . CYS A 1 81 ? 4.356 4.681 6.409 1.00 88.25 81 CYS A O 1
ATOM 657 N N . LEU A 1 82 ? 2.927 6.372 5.988 1.00 90.06 82 LEU A N 1
ATOM 658 C CA . LEU A 1 82 ? 2.948 6.971 7.317 1.00 90.06 82 LEU A CA 1
ATOM 659 C C . LEU A 1 82 ? 1.590 6.711 7.970 1.00 90.06 82 LEU A C 1
ATOM 661 O O . LEU A 1 82 ? 0.560 7.079 7.404 1.00 90.06 82 LEU A O 1
ATOM 665 N N . LEU A 1 83 ? 1.600 6.064 9.133 1.00 89.38 83 LEU A N 1
ATOM 666 C CA . LEU A 1 83 ? 0.415 5.854 9.955 1.00 89.38 83 LEU A CA 1
ATOM 667 C C . LEU A 1 83 ? 0.610 6.595 11.273 1.00 89.38 83 LEU A C 1
ATOM 669 O O . LEU A 1 83 ? 1.569 6.341 11.997 1.00 89.38 83 LEU A O 1
ATOM 673 N N . GLU A 1 84 ? -0.311 7.500 11.574 1.00 89.94 84 GLU A N 1
ATOM 674 C CA . GLU A 1 84 ? -0.303 8.298 12.793 1.00 89.94 84 GLU A CA 1
ATOM 675 C C . GLU A 1 84 ? -1.620 8.106 13.531 1.00 89.94 84 GLU A C 1
ATOM 677 O O . GLU A 1 84 ? -2.679 7.925 12.926 1.00 89.94 84 GLU A O 1
ATOM 682 N N . VAL A 1 85 ? -1.549 8.150 14.856 1.00 89.81 85 VAL A N 1
ATOM 683 C CA . VAL A 1 85 ? -2.720 8.099 15.719 1.00 89.81 85 VAL A CA 1
ATOM 684 C C . VAL A 1 85 ? -2.608 9.192 16.772 1.00 89.81 85 VAL A C 1
ATOM 686 O O . VAL A 1 85 ? -1.513 9.535 17.218 1.00 89.81 85 VAL A O 1
ATOM 689 N N . CYS A 1 86 ? -3.742 9.756 17.170 1.00 87.56 86 CYS A N 1
ATOM 690 C CA . CYS A 1 86 ? -3.789 10.743 18.236 1.00 87.56 86 CYS A CA 1
ATOM 691 C C . CYS A 1 86 ? -4.020 10.073 19.597 1.00 87.56 86 CYS A C 1
ATOM 693 O O . CYS A 1 86 ? -4.746 9.082 19.706 1.00 87.56 86 CYS A O 1
ATOM 695 N N . SER A 1 87 ? -3.455 10.674 20.648 1.00 84.94 87 SER A N 1
ATOM 696 C CA . SER A 1 87 ? -3.776 10.341 22.041 1.00 84.94 87 SER A CA 1
ATOM 697 C C . SER A 1 87 ? -5.301 10.354 22.263 1.00 84.94 87 SER A C 1
ATOM 699 O O . SER A 1 87 ? -5.972 11.241 21.726 1.00 84.94 87 SER A O 1
ATOM 701 N N . PRO A 1 88 ? -5.870 9.399 23.026 1.00 87.62 88 PRO A N 1
ATOM 702 C CA . PRO A 1 88 ? -5.203 8.438 23.919 1.00 87.62 88 PRO A CA 1
ATOM 703 C C . PRO A 1 88 ? -4.782 7.109 23.266 1.00 87.62 88 PRO A C 1
ATOM 705 O O . PRO A 1 88 ? -4.375 6.184 23.969 1.00 87.62 88 PRO A O 1
ATOM 708 N N . PHE A 1 89 ? -4.898 6.974 21.946 1.00 89.06 89 PHE A N 1
ATOM 709 C CA . PHE A 1 89 ? -4.603 5.721 21.255 1.00 89.06 89 PHE A CA 1
ATOM 710 C C . PHE A 1 89 ? -3.111 5.574 20.950 1.00 89.06 89 PHE A C 1
ATOM 712 O O . PHE A 1 89 ? -2.388 6.559 20.816 1.00 89.06 89 PHE A O 1
ATOM 719 N N . ASN A 1 90 ? -2.665 4.325 20.823 1.00 89.31 90 ASN A N 1
ATOM 720 C CA . ASN A 1 90 ? -1.294 3.975 20.470 1.00 89.31 90 ASN A CA 1
ATOM 721 C C . ASN A 1 90 ? -1.305 2.898 19.386 1.00 89.31 90 ASN A C 1
ATOM 723 O O . ASN A 1 90 ? -2.209 2.061 19.344 1.00 89.31 90 ASN A O 1
ATOM 727 N N . LEU A 1 91 ? -0.293 2.921 18.522 1.00 90.06 91 LEU A N 1
ATOM 728 C CA . LEU A 1 91 ? -0.057 1.872 17.537 1.00 90.06 91 LEU A CA 1
ATOM 729 C C . LEU A 1 91 ? 0.925 0.862 18.120 1.00 90.06 91 LEU A C 1
ATOM 731 O O . LEU A 1 91 ? 1.934 1.237 18.715 1.00 90.06 91 LEU A O 1
ATOM 735 N N . PHE A 1 92 ? 0.626 -0.416 17.927 1.00 86.88 92 PHE A N 1
ATOM 736 C CA . PHE A 1 92 ? 1.495 -1.516 18.310 1.00 86.88 92 PHE A CA 1
ATOM 737 C C . PHE A 1 92 ? 1.672 -2.432 17.104 1.00 86.88 92 PHE A C 1
ATOM 739 O O . PHE A 1 92 ? 0.687 -2.807 16.465 1.00 86.88 92 PHE A O 1
ATOM 746 N N . ILE A 1 93 ? 2.920 -2.765 16.781 1.00 82.88 93 ILE A N 1
ATOM 747 C CA . ILE A 1 93 ? 3.236 -3.720 15.720 1.00 82.88 93 ILE A CA 1
ATOM 748 C C . ILE A 1 93 ? 3.330 -5.092 16.375 1.00 82.88 93 ILE A C 1
ATOM 750 O O . ILE A 1 93 ? 4.161 -5.315 17.253 1.00 82.88 93 ILE A O 1
ATOM 754 N N . ASP A 1 94 ? 2.45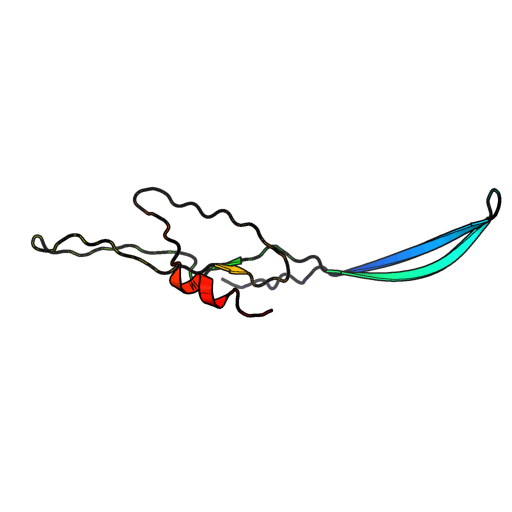8 -6.006 15.959 1.00 73.00 94 ASP A N 1
ATOM 755 C CA . ASP A 1 94 ? 2.526 -7.394 16.397 1.00 73.00 94 ASP A CA 1
ATOM 756 C C . ASP A 1 94 ? 3.676 -8.109 15.668 1.00 73.00 94 ASP A C 1
ATOM 758 O O . ASP A 1 94 ? 3.533 -8.586 14.539 1.00 73.00 94 ASP A O 1
ATOM 762 N N . GLU A 1 95 ? 4.836 -8.163 16.326 1.00 65.06 95 GLU A N 1
ATOM 763 C CA . GLU A 1 95 ? 6.068 -8.803 15.837 1.00 65.06 95 GLU A CA 1
ATOM 764 C C . GLU A 1 95 ? 5.880 -10.284 15.466 1.00 65.06 95 GLU A C 1
ATOM 766 O O . GLU A 1 95 ? 6.639 -10.840 14.667 1.00 65.06 95 GLU A O 1
ATOM 771 N N . THR A 1 96 ? 4.831 -10.938 15.976 1.00 61.41 96 THR A N 1
ATOM 772 C CA . THR A 1 96 ? 4.522 -12.334 15.650 1.00 61.41 96 THR A CA 1
ATOM 773 C C . THR A 1 96 ? 4.196 -12.516 14.154 1.00 61.41 96 THR A C 1
ATOM 775 O O . THR A 1 96 ? 4.485 -13.573 13.586 1.00 61.41 96 THR A O 1
ATOM 778 N N . TYR A 1 97 ? 3.693 -11.473 13.475 1.00 52.84 97 TYR A N 1
ATOM 779 C CA . TYR A 1 97 ? 3.325 -11.491 12.049 1.00 52.84 97 TYR A CA 1
ATOM 780 C C . TYR A 1 97 ? 4.432 -11.041 11.079 1.00 52.84 97 TYR A C 1
ATOM 782 O O . TYR A 1 97 ? 4.294 -11.261 9.876 1.00 52.84 97 TYR A O 1
ATOM 790 N N . LEU A 1 98 ? 5.560 -10.487 11.544 1.00 53.41 98 LEU A N 1
ATOM 791 C CA . LEU A 1 98 ? 6.693 -10.192 10.646 1.00 53.41 98 LEU A CA 1
ATOM 792 C C . LEU A 1 98 ? 7.352 -11.472 10.100 1.00 53.41 98 LEU A C 1
ATOM 794 O O . LEU A 1 98 ? 7.902 -11.483 8.998 1.00 53.41 98 LEU A O 1
ATOM 798 N N . SER A 1 99 ? 7.262 -12.575 10.844 1.00 39.78 99 SER A N 1
ATOM 799 C CA . SER A 1 99 ? 7.933 -13.842 10.525 1.00 39.78 99 SER A CA 1
ATOM 800 C C . SER A 1 99 ? 7.378 -14.580 9.292 1.00 39.78 99 SER A C 1
ATOM 802 O O . SER A 1 99 ? 8.063 -15.442 8.738 1.00 39.78 99 SER A O 1
ATOM 804 N N . THR A 1 100 ? 6.172 -14.238 8.821 1.00 43.62 100 THR A N 1
ATOM 805 C CA . THR A 1 100 ? 5.542 -14.872 7.645 1.00 43.62 100 THR A CA 1
ATOM 806 C C . THR A 1 100 ? 5.886 -14.195 6.318 1.00 43.62 100 THR A C 1
ATOM 808 O O . THR A 1 100 ? 5.800 -14.846 5.281 1.00 43.62 100 THR A O 1
ATOM 811 N N . MET A 1 101 ? 6.338 -12.937 6.326 1.00 42.19 101 MET A N 1
ATOM 812 C CA . MET A 1 101 ? 6.618 -12.172 5.098 1.00 42.19 101 MET A CA 1
ATOM 813 C C . MET A 1 101 ? 8.066 -12.304 4.595 1.00 42.19 101 MET A C 1
ATOM 815 O O . MET A 1 101 ? 8.362 -11.871 3.489 1.00 42.19 101 MET A O 1
ATOM 819 N N . VAL A 1 102 ? 8.966 -12.920 5.373 1.00 43.91 102 VAL A N 1
ATOM 820 C CA . VAL A 1 102 ? 10.399 -13.078 5.027 1.00 43.91 102 VAL A CA 1
ATOM 821 C C . VAL A 1 102 ? 10.718 -14.457 4.417 1.00 43.91 102 VAL A C 1
ATOM 823 O O . VAL A 1 102 ? 11.831 -14.695 3.971 1.00 43.91 102 VAL A O 1
ATOM 826 N N . ARG A 1 103 ? 9.765 -15.402 4.374 1.00 36.84 103 ARG A N 1
ATOM 827 C CA . ARG A 1 103 ? 10.036 -16.808 3.993 1.00 36.84 103 ARG A CA 1
ATOM 828 C C . ARG A 1 103 ? 9.771 -17.196 2.534 1.00 36.84 103 ARG A C 1
ATOM 830 O O . ARG A 1 103 ? 9.820 -18.384 2.236 1.00 36.84 103 ARG A O 1
ATOM 837 N N . ASN A 1 104 ? 9.534 -16.241 1.640 1.00 35.44 104 ASN A N 1
ATOM 838 C CA . ASN A 1 104 ? 9.397 -16.528 0.211 1.00 35.44 104 ASN A CA 1
ATOM 839 C C . ASN A 1 104 ? 10.505 -15.825 -0.586 1.00 35.44 104 ASN A C 1
ATOM 841 O O . ASN A 1 104 ? 10.244 -14.826 -1.252 1.00 35.44 104 ASN A O 1
ATOM 845 N N . GLU A 1 105 ? 11.718 -16.372 -0.508 1.00 37.47 105 GLU A N 1
ATOM 846 C CA . GLU A 1 105 ? 12.763 -16.249 -1.535 1.00 37.47 105 GLU A CA 1
ATOM 847 C C . GLU A 1 105 ? 13.209 -17.650 -1.963 1.00 37.47 105 GLU A C 1
ATOM 849 O O . GLU A 1 105 ? 13.406 -18.504 -1.064 1.00 37.47 105 GLU A O 1
#

Foldseek 3Di:
DDPPVPPFDKDKDKDFDWDDDPDDDTHTPDIDIDIDTDDDFDKDKPDPDDDDDDDDDPPDDDDDDDDDIDIDGPDPDDDDDDDDDDPPDDDDDPPVPVVVVPPDD

Radius of gyration: 26.07 Å; chains: 1; bounding box: 49×32×82 Å

Sequence (105 aa):
MESKRSRVKTIHEKILCHSIIGRSAKYLIKTVDVTVDFIKPVIELSTSELFYRIEKAPSDELSIQFNHFTMTNKVDLLLTCLLEVCSPFNLFIDETYLSTMVRNE

Organism: NCBI:txid48269